Protein AF-A0A0Q5ZW28-F1 (afdb_monomer)

Radius of gyration: 14.0 Å; Cα contacts (8 Å, |Δi|>4): 239; chains: 1; bounding box: 30×28×34 Å

Nearest PDB structures (foldseek):
  2hh8-assembly1_A  TM=8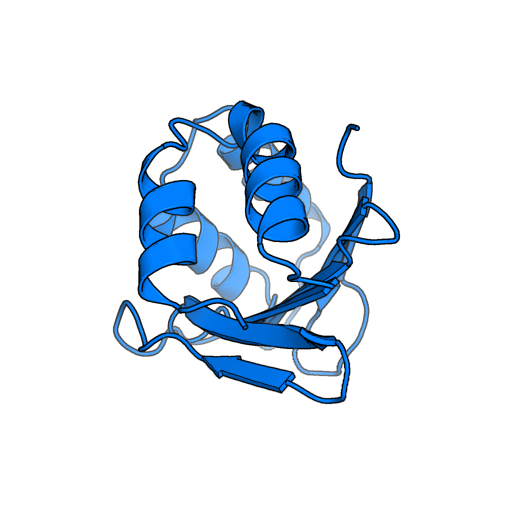.048E-01  e=9.147E-08  Escherichia coli
  9fhd-assembly1_B  TM=2.923E-01  e=5.278E-01  Homo sapiens
  6deg-assembly1_B  TM=2.555E-01  e=2.623E-01  Bartonella birtlesii LL-WM9
  6izo-assembly1_A  TM=2.724E-01  e=5.624E-01  Caulobacter vibrioides CB15
  1yyp-assembly1_A-2  TM=2.354E-01  e=5.993E-01  Human betaherpesvirus 5

Secondary structure (DSSP, 8-state):
---HHHHHHHHTT--SGGGHHHHHHHHHHHT--EEEEETTT--EEEE-STT-EEEPPP-SSPPPPPSS--HHHHHHHHHHHHTTSS-HHHHHHHHHHTT--EEEEETTTTEEEEE-TT--EEEEEEPP-

Structure (mmCIF, N/CA/C/O backbone):
data_AF-A0A0Q5ZW28-F1
#
_entry.id   AF-A0A0Q5ZW28-F1
#
loop_
_atom_site.group_PDB
_atom_site.id
_atom_site.type_symbol
_atom_site.label_atom_id
_atom_site.label_alt_id
_atom_site.label_comp_id
_atom_site.label_asym_id
_atom_site.label_entity_id
_atom_site.label_seq_id
_atom_site.pdbx_PDB_ins_code
_atom_site.Cartn_x
_atom_site.Cartn_y
_atom_site.Cartn_z
_atom_site.occupancy
_atom_site.B_iso_or_equiv
_atom_site.auth_seq_id
_atom_site.auth_comp_id
_atom_site.auth_asym_id
_atom_site.auth_atom_id
_atom_site.pdbx_PDB_model_num
ATOM 1 N N . MET A 1 1 ? 11.113 -7.485 -18.487 1.00 86.62 1 MET A N 1
ATOM 2 C CA . MET A 1 1 ? 10.718 -8.003 -17.161 1.00 86.62 1 MET A CA 1
ATOM 3 C C . MET A 1 1 ? 11.365 -7.099 -16.132 1.00 86.62 1 MET A C 1
ATOM 5 O O . MET A 1 1 ? 12.493 -6.685 -16.375 1.00 86.62 1 MET A O 1
ATOM 9 N N . PHE A 1 2 ? 10.656 -6.749 -15.067 1.00 96.88 2 PHE A N 1
ATOM 10 C CA . PHE A 1 2 ? 11.166 -5.890 -13.996 1.00 96.88 2 PHE A CA 1
ATOM 11 C C . PHE A 1 2 ? 11.753 -6.730 -12.857 1.00 96.88 2 PHE A C 1
ATOM 13 O O . PHE A 1 2 ? 11.470 -7.925 -12.756 1.00 96.88 2 PHE A O 1
ATOM 20 N N . THR A 1 3 ? 12.561 -6.116 -11.996 1.00 97.81 3 THR A N 1
ATOM 21 C CA . THR A 1 3 ? 13.112 -6.760 -10.796 1.00 97.81 3 THR A CA 1
ATOM 22 C C . THR A 1 3 ? 12.604 -6.089 -9.526 1.00 97.81 3 THR A C 1
ATOM 24 O O . THR A 1 3 ? 12.233 -4.917 -9.531 1.00 97.81 3 THR A O 1
ATOM 27 N N . VAL A 1 4 ? 12.632 -6.827 -8.415 1.00 97.50 4 VAL A N 1
ATOM 28 C CA . VAL A 1 4 ? 12.317 -6.272 -7.089 1.00 97.50 4 VAL A CA 1
ATOM 29 C C . VAL A 1 4 ? 13.264 -5.121 -6.748 1.00 97.50 4 VAL A C 1
ATOM 31 O O . VAL A 1 4 ? 12.802 -4.086 -6.293 1.00 97.50 4 VAL A O 1
ATOM 34 N N . ALA A 1 5 ? 14.556 -5.241 -7.073 1.00 97.50 5 ALA A N 1
ATOM 35 C CA . ALA A 1 5 ? 15.536 -4.185 -6.824 1.00 97.50 5 ALA A CA 1
ATOM 36 C C . ALA A 1 5 ? 15.188 -2.860 -7.533 1.00 97.50 5 ALA A C 1
ATOM 38 O O . ALA A 1 5 ? 15.330 -1.799 -6.937 1.00 97.50 5 ALA A O 1
ATOM 39 N N . GLN A 1 6 ? 14.680 -2.906 -8.775 1.00 97.62 6 GLN A N 1
ATOM 40 C CA . GLN A 1 6 ? 14.220 -1.699 -9.484 1.00 97.62 6 GLN A CA 1
ATOM 41 C C . GLN A 1 6 ? 13.021 -1.048 -8.784 1.00 97.62 6 GLN A C 1
ATOM 43 O O . GLN A 1 6 ? 12.925 0.176 -8.705 1.00 97.62 6 GLN A O 1
ATOM 48 N N . ILE A 1 7 ? 12.100 -1.867 -8.276 1.00 97.56 7 ILE A N 1
ATOM 49 C CA . ILE A 1 7 ? 10.915 -1.386 -7.565 1.0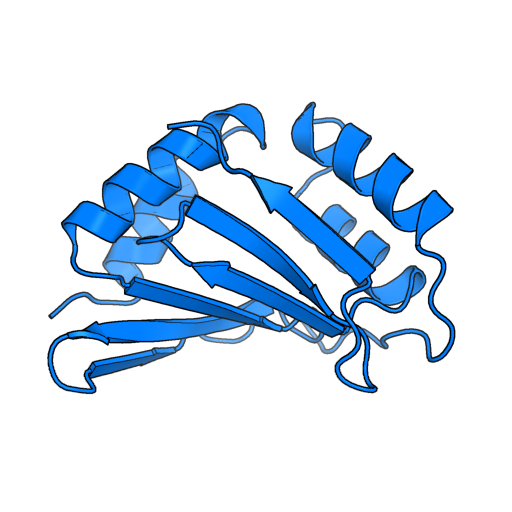0 97.56 7 ILE A CA 1
ATOM 50 C C . ILE A 1 7 ? 11.301 -0.799 -6.204 1.00 97.56 7 ILE A C 1
ATOM 52 O O . ILE A 1 7 ? 10.803 0.261 -5.837 1.00 97.56 7 ILE A O 1
ATOM 56 N N . GLU A 1 8 ? 12.215 -1.438 -5.477 1.00 94.88 8 GLU A N 1
ATOM 57 C CA . GLU A 1 8 ? 12.743 -0.936 -4.206 1.00 94.88 8 GLU A CA 1
ATOM 58 C C . GLU A 1 8 ? 13.517 0.374 -4.391 1.00 94.88 8 GLU A C 1
ATOM 60 O O . GLU A 1 8 ? 13.358 1.297 -3.593 1.00 94.88 8 GLU A O 1
ATOM 65 N N . GLU A 1 9 ? 14.288 0.503 -5.475 1.00 96.62 9 GLU A N 1
ATOM 66 C CA . GLU A 1 9 ? 14.945 1.756 -5.842 1.00 96.62 9 GLU A CA 1
ATOM 67 C C . GLU A 1 9 ? 13.920 2.870 -6.099 1.00 96.62 9 GLU A C 1
ATOM 69 O O . GLU A 1 9 ? 14.068 3.967 -5.556 1.00 96.62 9 GLU A O 1
ATOM 74 N N . ALA A 1 10 ? 12.848 2.601 -6.852 1.00 96.50 10 ALA A N 1
ATOM 75 C CA . ALA A 1 10 ? 11.756 3.558 -7.041 1.00 96.50 10 ALA A CA 1
ATOM 76 C C . ALA A 1 10 ? 11.061 3.900 -5.708 1.00 96.50 10 ALA A C 1
ATOM 78 O O . ALA A 1 10 ? 10.836 5.072 -5.408 1.00 96.50 10 ALA A O 1
ATOM 79 N N . HIS A 1 11 ? 10.799 2.898 -4.862 1.00 92.88 11 HIS A N 1
ATOM 80 C CA . HIS A 1 11 ? 10.196 3.078 -3.539 1.00 92.88 11 HIS A CA 1
ATOM 81 C C . HIS A 1 11 ? 11.089 3.897 -2.587 1.00 92.88 11 HIS A C 1
ATOM 83 O O . HIS A 1 11 ? 10.594 4.606 -1.713 1.00 92.88 11 HIS A O 1
ATOM 89 N N . SER A 1 12 ? 12.413 3.851 -2.739 1.00 92.25 12 SER A N 1
ATOM 90 C CA . SER A 1 12 ? 13.333 4.646 -1.911 1.00 92.25 12 SER A CA 1
ATOM 91 C C . SER A 1 12 ? 13.237 6.160 -2.162 1.00 92.25 12 SER A C 1
ATOM 93 O O . SER A 1 12 ? 13.682 6.957 -1.337 1.00 92.25 12 SER A O 1
ATOM 95 N N . LYS A 1 13 ? 12.634 6.576 -3.287 1.00 92.88 13 LYS A N 1
ATOM 96 C CA . LYS A 1 13 ? 12.477 7.988 -3.676 1.00 92.88 13 LYS A CA 1
ATOM 97 C C . LYS A 1 13 ? 11.282 8.664 -2.994 1.00 92.88 13 LYS A C 1
ATOM 99 O O . LYS A 1 13 ? 11.188 9.893 -3.025 1.00 92.88 13 LYS A O 1
ATOM 104 N N . LEU A 1 14 ? 10.374 7.886 -2.397 1.00 88.81 14 LEU A N 1
ATOM 105 C CA . LEU A 1 14 ? 9.182 8.389 -1.716 1.00 88.81 14 LEU A CA 1
ATOM 106 C C . LEU A 1 14 ? 9.587 9.050 -0.403 1.00 88.81 14 LEU A C 1
ATOM 108 O O . LEU A 1 14 ? 10.242 8.440 0.439 1.00 88.81 14 LEU A O 1
ATOM 112 N N . LYS A 1 15 ? 9.146 10.292 -0.205 1.00 86.31 15 LYS A N 1
ATOM 113 C CA . LYS A 1 15 ? 9.351 11.014 1.057 1.00 86.31 15 LYS A CA 1
ATOM 114 C C . LYS A 1 15 ? 8.106 11.002 1.934 1.00 86.31 15 LYS A C 1
ATOM 116 O O . LYS A 1 15 ? 8.206 11.119 3.149 1.00 86.31 15 LYS A O 1
ATOM 121 N N . SER A 1 16 ? 6.935 10.907 1.311 1.00 87.12 16 SER A N 1
ATOM 122 C CA . SER A 1 16 ? 5.630 10.885 1.972 1.00 87.12 16 SER A CA 1
ATOM 123 C C . SER A 1 16 ? 4.580 10.256 1.056 1.00 87.12 16 SER A C 1
ATOM 125 O O . SER A 1 16 ? 4.843 10.037 -0.130 1.00 87.12 16 SER A O 1
ATOM 127 N N . GLY A 1 17 ? 3.365 10.042 1.569 1.00 83.19 17 GLY A N 1
ATOM 128 C CA . GLY A 1 17 ? 2.245 9.551 0.761 1.00 83.19 17 GLY A CA 1
ATOM 129 C C . GLY A 1 17 ? 1.890 10.445 -0.436 1.00 83.19 17 GLY A C 1
ATOM 130 O O . GLY A 1 17 ? 1.397 9.943 -1.440 1.00 83.19 17 GLY A O 1
ATOM 131 N N . ALA A 1 18 ? 2.221 11.742 -0.404 1.00 87.69 18 ALA A N 1
ATOM 132 C CA . ALA A 1 18 ? 2.015 12.644 -1.5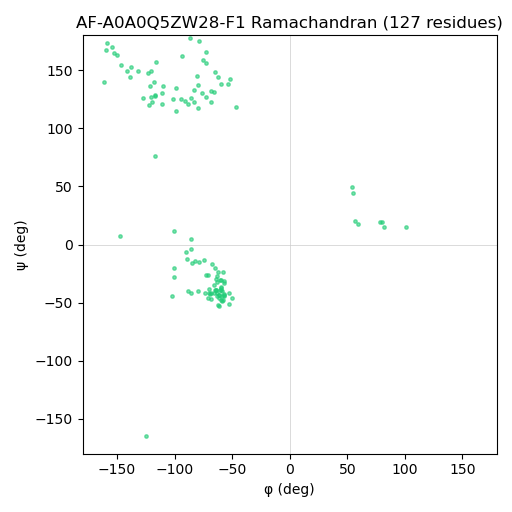42 1.00 87.69 18 ALA A CA 1
ATOM 133 C C . ALA A 1 18 ? 2.866 12.286 -2.780 1.00 87.69 18 ALA A C 1
ATOM 135 O O . ALA A 1 18 ? 2.531 12.690 -3.894 1.00 87.69 18 ALA A O 1
ATOM 136 N N . ASP A 1 19 ? 3.955 11.528 -2.610 1.00 90.94 19 ASP A N 1
ATOM 137 C CA . ASP A 1 19 ? 4.793 11.057 -3.720 1.00 90.94 19 ASP A CA 1
ATOM 138 C C . ASP A 1 19 ? 4.334 9.701 -4.282 1.00 90.94 19 ASP A C 1
ATOM 140 O O . ASP A 1 19 ? 4.847 9.263 -5.315 1.00 90.94 19 ASP A O 1
ATOM 144 N N . PHE A 1 20 ? 3.347 9.053 -3.654 1.00 93.19 20 PHE A N 1
ATOM 145 C CA . PHE A 1 20 ? 2.858 7.736 -4.060 1.00 93.19 20 PHE A CA 1
ATOM 146 C C . PHE A 1 20 ? 2.364 7.695 -5.520 1.00 93.19 20 PHE A C 1
ATOM 148 O O . PHE A 1 20 ? 2.799 6.804 -6.249 1.00 93.19 20 PHE A O 1
ATOM 155 N N . PRO A 1 21 ? 1.592 8.678 -6.035 1.00 95.38 21 PRO A N 1
ATOM 156 C CA . PRO A 1 21 ? 1.254 8.740 -7.459 1.00 95.38 21 PRO A CA 1
ATOM 157 C C . PRO A 1 21 ? 2.453 8.669 -8.411 1.00 95.38 21 PRO A C 1
ATOM 159 O O . PRO A 1 21 ? 2.402 7.975 -9.426 1.00 95.38 21 PRO A O 1
ATOM 162 N N . LYS A 1 22 ? 3.558 9.356 -8.091 1.00 95.75 22 LYS A N 1
ATOM 163 C CA . LYS A 1 22 ? 4.761 9.371 -8.942 1.00 95.75 22 LYS A CA 1
ATOM 164 C C . LYS A 1 22 ? 5.438 8.007 -8.960 1.00 95.75 22 LYS A C 1
ATOM 166 O O . LYS A 1 22 ? 5.842 7.543 -10.021 1.00 95.75 22 LYS A O 1
ATOM 171 N N . TYR A 1 23 ? 5.517 7.363 -7.798 1.00 96.69 23 TYR A N 1
ATOM 172 C CA . TYR A 1 23 ? 6.018 5.998 -7.674 1.00 96.69 23 TYR A CA 1
ATOM 173 C C . TYR A 1 23 ? 5.220 5.023 -8.535 1.00 96.69 23 TYR A C 1
ATOM 175 O O . TYR A 1 23 ? 5.808 4.268 -9.305 1.00 96.69 23 TYR A O 1
ATOM 183 N N . ILE A 1 24 ? 3.888 5.096 -8.464 1.00 97.44 24 ILE A N 1
ATOM 184 C CA . ILE A 1 24 ? 2.991 4.253 -9.257 1.00 97.44 24 ILE A CA 1
ATOM 185 C C . ILE A 1 24 ? 3.235 4.431 -10.758 1.00 97.44 24 ILE A C 1
ATOM 187 O O . ILE A 1 24 ? 3.360 3.441 -11.479 1.00 97.44 24 ILE A O 1
ATOM 191 N N . HIS A 1 25 ? 3.397 5.670 -11.228 1.00 96.56 25 HIS A N 1
ATOM 192 C CA . HIS A 1 25 ? 3.757 5.937 -12.623 1.00 96.56 25 HIS A CA 1
ATOM 193 C C . HIS A 1 25 ? 5.112 5.338 -13.013 1.00 96.56 25 HIS A C 1
ATOM 195 O O . HIS A 1 25 ? 5.239 4.747 -14.087 1.00 96.56 25 HIS A O 1
ATOM 201 N N . GLU A 1 26 ? 6.118 5.467 -12.149 1.00 97.69 26 GLU A N 1
ATOM 202 C CA . GLU A 1 26 ? 7.462 4.954 -12.404 1.00 97.69 26 GLU A CA 1
ATOM 203 C C . GLU A 1 26 ? 7.465 3.426 -12.560 1.00 97.69 26 GLU A C 1
ATOM 205 O O . GLU A 1 26 ? 7.921 2.909 -13.584 1.00 97.69 26 GLU A O 1
ATOM 210 N N . ILE A 1 27 ? 6.880 2.692 -11.608 1.00 98.00 27 ILE A N 1
ATOM 211 C CA . ILE A 1 27 ? 6.873 1.223 -11.660 1.00 98.00 27 ILE A CA 1
ATOM 212 C C . ILE A 1 27 ? 5.923 0.667 -12.732 1.00 98.00 27 ILE A C 1
ATOM 214 O O . ILE A 1 27 ? 6.197 -0.394 -13.303 1.00 98.00 27 ILE A O 1
ATOM 218 N N . LYS A 1 28 ? 4.867 1.408 -13.103 1.00 97.44 28 LYS A N 1
ATOM 219 C CA . LYS A 1 28 ? 4.064 1.104 -14.299 1.00 97.44 28 LYS A CA 1
ATOM 220 C C . LYS A 1 28 ? 4.931 1.153 -15.558 1.00 97.44 28 LYS A C 1
ATOM 222 O O . LYS A 1 28 ? 4.819 0.276 -16.415 1.00 97.44 28 LYS A O 1
ATOM 227 N N . GLY A 1 29 ? 5.853 2.116 -15.642 1.00 97.12 29 GLY A N 1
ATOM 228 C CA . GLY A 1 29 ? 6.853 2.216 -16.710 1.00 97.12 29 GLY A CA 1
ATOM 229 C C . GLY A 1 29 ? 7.783 1.000 -16.806 1.00 97.12 29 GLY A C 1
ATOM 230 O O . GLY A 1 29 ? 8.181 0.617 -17.906 1.00 97.12 29 GLY A O 1
ATOM 231 N N . PHE A 1 30 ? 8.068 0.326 -15.686 1.00 97.25 30 PHE A N 1
ATOM 232 C CA . PHE A 1 30 ? 8.826 -0.936 -15.676 1.00 97.25 30 PHE A CA 1
ATOM 233 C C . PHE A 1 30 ? 8.004 -2.138 -16.174 1.00 97.25 30 PHE A C 1
ATOM 235 O O . PHE A 1 30 ? 8.562 -3.195 -16.490 1.00 97.25 30 PHE A O 1
ATOM 242 N N . GLY A 1 31 ? 6.683 -1.978 -16.282 1.00 97.50 31 GLY A N 1
ATOM 243 C CA . GLY A 1 31 ? 5.744 -2.997 -16.741 1.00 97.50 31 GLY A CA 1
ATOM 244 C C . GLY A 1 31 ? 4.982 -3.711 -15.624 1.00 97.50 31 GLY A C 1
ATOM 245 O O . GLY A 1 31 ? 4.399 -4.763 -15.903 1.00 97.50 31 GLY A O 1
ATOM 246 N N . VAL A 1 32 ? 4.987 -3.175 -14.397 1.00 98.25 32 VAL A N 1
ATOM 247 C CA . VAL A 1 32 ? 4.117 -3.644 -13.306 1.00 98.25 32 VAL A CA 1
ATOM 248 C C . VAL A 1 32 ? 2.667 -3.291 -13.644 1.00 98.25 32 VAL A C 1
ATOM 250 O O . VAL A 1 32 ? 2.380 -2.168 -14.054 1.00 98.25 32 VAL A O 1
ATOM 253 N N . LYS A 1 33 ? 1.759 -4.256 -13.495 1.00 98.19 33 LYS A N 1
ATOM 254 C CA . LYS A 1 33 ? 0.314 -4.088 -13.713 1.00 98.19 33 LYS A CA 1
ATOM 255 C C . LYS A 1 33 ? -0.461 -3.950 -12.417 1.00 98.19 33 LYS A C 1
ATOM 257 O O . LYS A 1 33 ? -1.349 -3.119 -12.314 1.00 98.19 33 LYS A O 1
ATOM 262 N N . ASN A 1 34 ? -0.136 -4.785 -11.444 1.00 98.44 34 ASN A N 1
ATOM 263 C CA . ASN A 1 34 ? -0.692 -4.713 -10.106 1.00 98.44 34 ASN A CA 1
ATOM 264 C C . ASN A 1 34 ? 0.302 -5.304 -9.109 1.00 98.44 34 ASN A C 1
ATOM 266 O O . ASN A 1 34 ? 1.270 -5.971 -9.498 1.00 98.44 34 ASN A O 1
ATOM 270 N N . PHE A 1 35 ? 0.073 -5.033 -7.832 1.00 98.62 35 PHE A N 1
ATOM 271 C CA . PHE A 1 35 ? 0.785 -5.696 -6.753 1.00 98.62 35 PHE A CA 1
ATOM 272 C C . PHE A 1 35 ? -0.099 -5.880 -5.528 1.00 98.62 35 PHE A C 1
ATOM 274 O O . PHE A 1 35 ? -1.043 -5.119 -5.311 1.00 98.62 35 PHE A O 1
ATOM 281 N N . ILE A 1 36 ? 0.235 -6.888 -4.729 1.00 98.81 36 ILE A N 1
ATOM 282 C CA . ILE A 1 36 ? -0.414 -7.202 -3.461 1.00 98.81 36 ILE A CA 1
ATOM 283 C C . ILE A 1 36 ? 0.645 -7.108 -2.377 1.00 98.81 36 ILE A C 1
ATOM 285 O O . ILE A 1 36 ? 1.646 -7.816 -2.448 1.00 98.81 36 ILE A O 1
ATOM 289 N N . THR A 1 37 ? 0.427 -6.265 -1.376 1.00 98.69 37 THR A N 1
ATOM 290 C CA . THR A 1 37 ? 1.306 -6.193 -0.207 1.00 98.69 37 THR A CA 1
ATOM 291 C C . THR A 1 37 ? 0.574 -6.716 1.014 1.00 98.69 37 THR A C 1
ATOM 293 O O . THR A 1 37 ? -0.548 -6.297 1.305 1.00 98.69 37 THR A O 1
ATOM 296 N N . TRP A 1 38 ? 1.226 -7.618 1.740 1.00 98.81 38 TRP A N 1
ATOM 297 C CA . TRP A 1 38 ? 0.681 -8.239 2.939 1.00 98.81 38 TRP A CA 1
ATOM 298 C C . TRP A 1 38 ? 1.136 -7.479 4.181 1.00 98.81 38 TRP A C 1
ATOM 300 O O . TRP A 1 38 ? 2.331 -7.311 4.409 1.00 98.81 38 TRP A O 1
ATOM 310 N N . VAL A 1 39 ? 0.185 -7.043 5.010 1.00 98.75 39 VAL A N 1
ATOM 311 C CA . VAL A 1 39 ? 0.459 -6.276 6.242 1.00 98.75 39 VAL A CA 1
ATOM 312 C C . VAL A 1 39 ? 1.267 -7.102 7.241 1.00 98.75 39 VAL A C 1
ATOM 314 O O . VAL A 1 39 ? 2.016 -6.550 8.036 1.00 98.75 39 VAL A O 1
ATOM 317 N N . LYS A 1 40 ? 1.134 -8.429 7.181 1.00 98.50 40 LYS A N 1
ATOM 318 C CA . LYS A 1 40 ? 1.803 -9.365 8.079 1.00 98.50 40 LYS A CA 1
ATOM 319 C C . LYS A 1 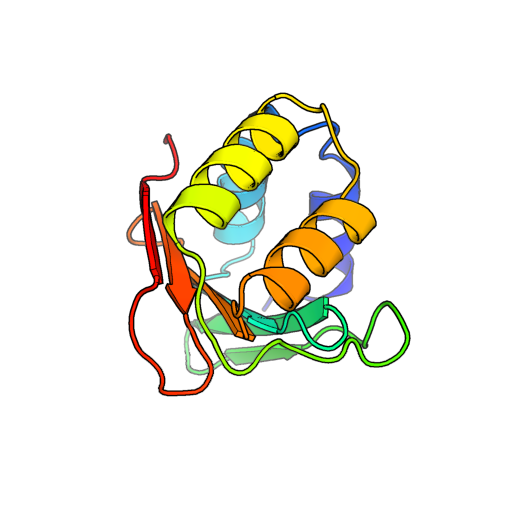40 ? 3.311 -9.101 8.198 1.00 98.50 40 LYS A C 1
ATOM 321 O O . LYS A 1 40 ? 3.821 -9.081 9.304 1.00 98.50 40 LYS A O 1
ATOM 326 N N . ASP A 1 41 ? 4.014 -8.880 7.096 1.00 98.38 41 ASP A N 1
ATOM 327 C CA . ASP A 1 41 ? 5.481 -8.738 7.080 1.00 98.38 41 ASP A CA 1
ATOM 328 C C . ASP A 1 41 ? 5.981 -7.760 5.984 1.00 98.38 41 ASP A C 1
ATOM 330 O O . ASP A 1 41 ? 7.181 -7.632 5.722 1.00 98.38 41 ASP A O 1
ATOM 334 N N . SER A 1 42 ? 5.051 -7.072 5.310 1.00 97.94 42 SER A N 1
ATOM 335 C CA . SER A 1 42 ? 5.263 -6.200 4.151 1.00 97.94 42 SER A CA 1
ATOM 336 C C . SER A 1 42 ? 5.893 -6.870 2.920 1.00 97.94 42 SER A C 1
ATOM 338 O O . SER A 1 42 ? 6.366 -6.151 2.024 1.00 97.94 42 SER A O 1
ATOM 340 N N . HIS A 1 43 ? 5.888 -8.201 2.796 1.00 98.38 43 HIS A N 1
ATOM 341 C CA . HIS A 1 43 ? 6.217 -8.798 1.503 1.00 98.38 43 HIS A CA 1
ATOM 342 C C . HIS A 1 43 ? 5.189 -8.371 0.449 1.00 98.38 43 HIS A C 1
ATOM 344 O O . HIS A 1 43 ? 4.006 -8.166 0.736 1.00 98.38 43 HIS A O 1
ATOM 350 N N . THR A 1 44 ? 5.663 -8.175 -0.779 1.00 98.56 44 THR A N 1
ATOM 351 C CA . THR A 1 44 ? 4.836 -7.724 -1.896 1.00 98.56 44 THR A CA 1
ATOM 352 C C . THR A 1 44 ? 4.997 -8.656 -3.080 1.00 98.56 44 THR A C 1
ATOM 354 O O . THR A 1 44 ? 6.118 -8.877 -3.539 1.00 98.56 44 THR A O 1
ATOM 357 N N . ASP A 1 45 ? 3.875 -9.158 -3.584 1.00 98.69 45 ASP A N 1
ATOM 358 C CA . ASP A 1 45 ? 3.777 -9.892 -4.838 1.00 98.69 45 ASP A CA 1
ATOM 359 C C . ASP A 1 45 ? 3.490 -8.901 -5.971 1.00 98.69 45 ASP A C 1
ATOM 361 O O . ASP A 1 45 ? 2.512 -8.156 -5.927 1.00 98.69 45 ASP A O 1
ATOM 365 N N . TYR A 1 46 ? 4.342 -8.876 -6.992 1.00 98.62 46 TYR A N 1
ATOM 366 C CA . TYR A 1 46 ? 4.234 -7.988 -8.147 1.00 98.62 46 TYR A CA 1
ATOM 367 C C . TYR A 1 46 ? 3.872 -8.775 -9.400 1.00 98.62 46 TYR A C 1
ATOM 369 O O . TYR A 1 46 ? 4.505 -9.789 -9.700 1.00 98.62 46 TYR A O 1
ATOM 377 N N . PHE A 1 47 ? 2.938 -8.247 -10.189 1.00 98.56 47 PHE A N 1
ATOM 378 C CA . PHE A 1 47 ? 2.404 -8.905 -11.379 1.00 98.56 47 PHE A CA 1
ATOM 379 C C . PHE A 1 47 ? 2.622 -8.047 -12.627 1.00 98.56 47 PHE A C 1
ATOM 381 O O . PHE A 1 47 ? 2.428 -6.830 -12.616 1.00 98.56 47 PHE A O 1
ATOM 388 N N . GLY A 1 48 ? 3.046 -8.682 -13.718 1.00 97.94 48 GLY A N 1
ATOM 389 C CA . GLY A 1 48 ? 3.375 -8.051 -14.995 1.00 97.94 48 GLY A CA 1
ATOM 390 C C . GLY A 1 48 ? 2.615 -8.640 -16.185 1.00 97.94 48 GLY A C 1
ATOM 391 O O . GLY A 1 48 ? 1.611 -9.332 -16.052 1.00 97.94 48 GLY A O 1
ATOM 392 N N . LYS A 1 49 ? 3.091 -8.342 -17.399 1.00 94.81 49 LYS A N 1
ATOM 393 C CA . LYS A 1 49 ? 2.570 -8.942 -18.644 1.00 94.81 49 LYS A CA 1
ATOM 394 C C . LYS A 1 49 ? 2.998 -10.410 -18.779 1.00 94.81 49 LYS A C 1
ATOM 396 O O . LYS A 1 49 ? 4.058 -10.781 -18.285 1.00 94.81 49 LYS A O 1
ATOM 401 N N . ASN A 1 50 ? 2.226 -11.187 -19.545 1.00 94.94 50 ASN A N 1
ATOM 402 C CA . ASN A 1 50 ? 2.512 -12.589 -19.886 1.00 94.94 50 ASN A CA 1
ATOM 403 C C . ASN A 1 50 ? 2.741 -13.468 -18.643 1.00 94.94 50 ASN A C 1
ATOM 405 O O . ASN A 1 50 ? 3.722 -14.204 -18.588 1.00 94.94 50 ASN A O 1
ATOM 409 N N . ASP A 1 51 ? 1.885 -13.304 -17.629 1.00 93.50 51 ASP A N 1
ATOM 410 C CA . ASP A 1 51 ? 1.927 -14.035 -16.353 1.00 93.50 51 ASP A CA 1
ATOM 411 C C . ASP A 1 51 ? 3.253 -13.909 -15.581 1.00 93.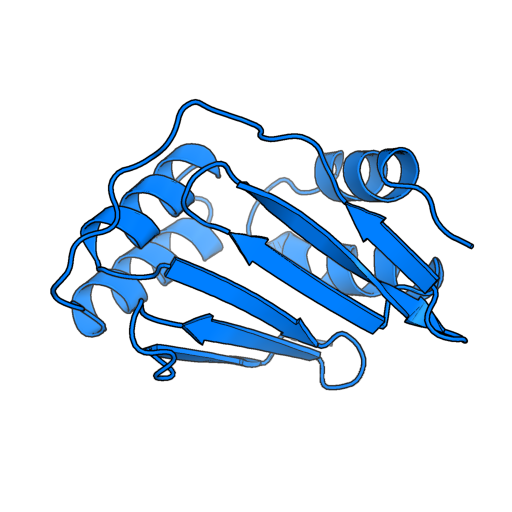50 51 ASP A C 1
ATOM 413 O O . ASP A 1 51 ? 3.567 -14.714 -14.704 1.00 93.50 51 ASP A O 1
ATOM 417 N N . PHE A 1 52 ? 4.051 -12.877 -15.885 1.00 97.50 52 PHE A N 1
ATOM 418 C CA . PHE A 1 52 ? 5.260 -12.582 -15.129 1.00 97.50 52 PHE A CA 1
ATOM 419 C C . PHE A 1 52 ? 4.906 -12.164 -13.700 1.00 97.50 52 PHE A C 1
ATOM 421 O O . PHE A 1 52 ? 4.091 -11.262 -13.501 1.00 97.50 52 PHE A O 1
ATOM 428 N N . GLN A 1 53 ? 5.582 -12.763 -12.723 1.00 97.88 53 GLN A N 1
ATOM 429 C CA . GLN A 1 53 ? 5.445 -12.433 -11.310 1.00 97.88 53 GLN A CA 1
ATOM 430 C C . GLN A 1 53 ? 6.800 -12.473 -10.602 1.00 97.88 53 GLN A C 1
ATOM 432 O O . GLN A 1 53 ? 7.686 -13.252 -10.961 1.00 97.88 53 GLN A O 1
ATOM 437 N N . THR A 1 54 ? 6.959 -11.640 -9.581 1.00 98.12 54 THR A N 1
ATOM 438 C CA . THR A 1 54 ? 8.099 -11.670 -8.657 1.00 98.12 54 THR A CA 1
ATOM 439 C C . THR A 1 54 ? 7.656 -11.161 -7.292 1.00 98.12 54 THR A C 1
ATOM 441 O O . THR A 1 54 ? 6.617 -10.515 -7.197 1.00 98.12 54 THR A O 1
ATOM 444 N N . LYS A 1 55 ? 8.426 -11.432 -6.238 1.00 98.12 55 LYS A N 1
ATOM 445 C CA . LYS A 1 55 ? 8.061 -11.033 -4.878 1.00 98.12 55 LYS A CA 1
ATOM 446 C C . LYS A 1 55 ? 9.238 -10.501 -4.083 1.00 98.12 55 LYS A C 1
ATOM 448 O O . LYS A 1 55 ? 10.357 -11.000 -4.224 1.00 98.12 55 LYS A O 1
ATOM 453 N N . SER A 1 56 ? 8.979 -9.503 -3.246 1.00 98.12 56 SER A N 1
ATOM 454 C CA . SER A 1 56 ? 9.972 -9.008 -2.294 1.00 98.12 56 SER A CA 1
ATOM 455 C C . SER A 1 56 ? 10.178 -9.990 -1.142 1.00 98.12 56 SER A C 1
ATOM 457 O O . SER A 1 56 ? 9.385 -10.907 -0.922 1.00 98.12 56 SER A O 1
ATOM 459 N N . GLN A 1 57 ? 11.253 -9.782 -0.386 1.00 97.94 57 GLN A N 1
ATOM 460 C CA . GLN A 1 57 ? 11.395 -10.423 0.916 1.00 97.94 57 GLN A CA 1
ATOM 461 C C . GLN A 1 57 ? 10.494 -9.726 1.953 1.00 97.94 57 GLN A C 1
ATOM 463 O O . GLN A 1 57 ? 10.119 -8.562 1.749 1.00 97.94 57 GLN A O 1
ATOM 468 N N . PRO A 1 58 ? 10.162 -10.415 3.057 1.00 97.75 58 PRO A N 1
ATOM 469 C CA . PRO A 1 58 ? 9.647 -9.787 4.271 1.00 97.75 58 PRO A CA 1
ATOM 470 C C . PRO A 1 58 ? 10.552 -8.639 4.737 1.00 97.75 58 PRO A C 1
ATOM 472 O O . PRO A 1 58 ? 11.778 -8.731 4.629 1.00 97.75 58 PRO A O 1
ATOM 475 N N . LYS A 1 59 ? 9.965 -7.555 5.256 1.00 95.56 59 LYS A N 1
ATOM 476 C CA . LYS A 1 59 ? 10.709 -6.381 5.754 1.00 95.56 59 LYS A CA 1
ATOM 477 C C . LYS A 1 59 ? 10.845 -6.344 7.276 1.00 95.56 59 LYS A C 1
ATOM 479 O O . LYS A 1 59 ? 11.714 -5.635 7.779 1.00 95.56 59 LYS A O 1
ATOM 484 N N . TYR A 1 60 ? 9.987 -7.057 7.997 1.00 96.81 60 TYR A N 1
ATOM 485 C CA . TYR A 1 60 ? 9.944 -7.097 9.458 1.00 96.81 60 TYR A CA 1
ATOM 486 C C . TYR A 1 60 ? 9.337 -8.420 9.947 1.00 96.81 60 TYR A C 1
ATOM 488 O O . TYR A 1 60 ? 8.820 -9.194 9.143 1.00 96.81 60 TYR A O 1
ATOM 496 N N . ASP A 1 61 ? 9.421 -8.669 11.255 1.00 96.75 61 ASP A N 1
ATOM 497 C CA . ASP A 1 61 ? 8.790 -9.824 11.902 1.00 96.75 61 ASP A CA 1
ATOM 498 C C . ASP A 1 61 ? 7.260 -9.755 11.821 1.00 96.75 61 ASP A C 1
ATOM 500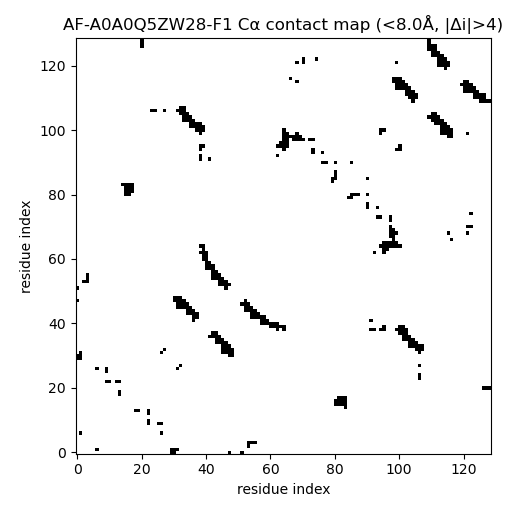 O O . ASP A 1 61 ? 6.682 -8.670 11.884 1.00 96.75 61 ASP A O 1
ATOM 504 N N . ASP A 1 62 ? 6.618 -10.921 11.758 1.00 98.44 62 ASP A N 1
ATOM 505 C CA . ASP A 1 62 ? 5.168 -11.070 11.625 1.00 98.44 62 ASP A CA 1
ATOM 506 C C . ASP A 1 62 ? 4.368 -10.176 12.599 1.00 98.44 62 ASP A C 1
ATOM 508 O O . ASP A 1 62 ? 4.415 -10.343 13.820 1.00 98.44 62 ASP A O 1
ATOM 512 N N . LEU A 1 63 ? 3.569 -9.265 12.042 1.00 98.44 63 LEU A N 1
ATOM 513 C CA . LEU A 1 63 ? 2.534 -8.516 12.743 1.00 98.44 63 LEU A CA 1
ATOM 514 C C . LEU A 1 63 ? 1.275 -9.374 12.907 1.00 98.44 63 LEU A C 1
ATOM 516 O O . LEU A 1 63 ? 0.812 -10.037 11.974 1.00 98.44 63 LEU A O 1
ATOM 520 N N . GLU A 1 64 ? 0.677 -9.308 14.094 1.00 98.44 64 GLU A N 1
ATOM 521 C CA . GLU A 1 64 ? -0.632 -9.898 14.355 1.00 98.44 64 GLU A CA 1
ATOM 522 C C . GLU A 1 64 ? -1.736 -8.972 13.831 1.00 98.44 64 GLU A C 1
ATOM 524 O O . GLU A 1 64 ? -1.887 -7.838 14.282 1.00 98.44 64 GLU A O 1
ATOM 529 N N . ILE A 1 65 ? -2.511 -9.460 12.862 1.00 98.56 65 ILE A N 1
ATOM 530 C CA . ILE A 1 65 ? -3.642 -8.719 12.293 1.00 98.56 65 ILE A CA 1
ATOM 531 C C . ILE A 1 65 ? -4.880 -8.955 13.156 1.00 98.56 65 ILE A C 1
ATOM 533 O O . ILE A 1 65 ? -5.279 -10.107 13.355 1.00 98.56 65 ILE A O 1
ATOM 537 N N . ASN A 1 66 ? -5.516 -7.878 13.610 1.00 98.12 66 ASN A N 1
ATOM 538 C CA . ASN A 1 66 ? -6.744 -7.938 14.394 1.00 98.12 66 ASN A CA 1
ATOM 539 C C . ASN A 1 66 ? -7.866 -8.646 13.611 1.00 98.12 66 ASN A C 1
ATOM 541 O O . ASN A 1 66 ? -8.044 -8.420 12.417 1.00 98.12 66 ASN A O 1
ATOM 545 N N . GLU A 1 67 ? -8.637 -9.500 14.284 1.00 96.75 67 GLU A N 1
ATOM 546 C CA . GLU A 1 67 ? -9.780 -10.199 13.678 1.00 96.75 67 GLU A CA 1
ATOM 547 C C . GLU A 1 67 ? -10.957 -9.254 13.394 1.00 96.75 67 GLU A C 1
ATOM 549 O O . GLU A 1 67 ? -11.773 -9.513 12.514 1.00 96.75 67 GLU A O 1
ATOM 554 N N . THR A 1 68 ? -11.071 -8.157 14.151 1.00 97.00 68 THR A N 1
ATOM 555 C CA . THR A 1 68 ? -12.161 -7.189 13.986 1.00 97.00 68 THR A CA 1
ATOM 556 C C . THR A 1 68 ? -11.690 -5.967 13.213 1.00 97.00 68 THR A C 1
ATOM 558 O O . THR A 1 68 ? -10.759 -5.275 13.624 1.00 97.00 68 THR A O 1
ATOM 561 N N . VAL A 1 69 ? -12.392 -5.657 12.124 1.00 98.44 69 VAL A N 1
ATOM 562 C CA . VAL A 1 69 ? -12.119 -4.474 11.305 1.00 98.44 69 VAL A CA 1
ATOM 563 C C . VAL A 1 69 ? -12.649 -3.212 11.982 1.00 98.44 69 VAL A C 1
ATOM 565 O O . VAL A 1 69 ? -13.826 -3.127 12.336 1.00 98.44 69 VAL A O 1
ATOM 568 N N . ASN A 1 70 ? -11.805 -2.184 12.078 1.00 98.38 70 ASN A N 1
ATOM 569 C CA . ASN A 1 70 ? -12.211 -0.833 12.467 1.00 98.38 70 ASN A CA 1
ATOM 570 C C . ASN A 1 70 ? -11.952 0.154 11.320 1.00 98.38 70 ASN A C 1
ATOM 572 O O . ASN A 1 70 ? -10.997 0.933 11.329 1.00 98.38 70 ASN A O 1
ATOM 576 N N . ALA A 1 71 ? -12.828 0.112 10.313 1.00 98.12 71 ALA A N 1
ATOM 577 C CA . ALA A 1 71 ? -12.668 0.871 9.073 1.00 98.12 71 ALA A CA 1
ATOM 578 C C . ALA A 1 71 ? -12.607 2.393 9.298 1.00 98.12 71 ALA A C 1
ATOM 580 O O . ALA A 1 71 ? -11.850 3.093 8.625 1.00 98.12 71 ALA A O 1
ATOM 581 N N . ASP A 1 72 ? -13.376 2.924 10.251 1.00 98.31 72 ASP A N 1
ATOM 582 C CA . ASP A 1 72 ? -13.400 4.363 10.532 1.00 98.31 72 ASP A CA 1
ATOM 583 C C . ASP A 1 72 ? -12.104 4.852 11.175 1.00 98.31 72 ASP A C 1
ATOM 585 O O . ASP A 1 72 ? -11.635 5.952 10.867 1.00 98.31 72 ASP A O 1
ATOM 589 N N . HIS A 1 73 ? -11.513 4.053 12.065 1.00 98.44 73 HIS A N 1
ATOM 590 C CA . HIS A 1 73 ? -10.223 4.384 12.652 1.00 98.44 73 HIS A CA 1
ATOM 591 C C . HIS A 1 73 ? -9.087 4.190 11.640 1.00 98.44 73 HIS A C 1
ATOM 593 O O . HIS A 1 73 ? -8.271 5.099 11.487 1.00 98.44 73 HIS A O 1
ATOM 599 N N . PHE A 1 74 ? -9.114 3.112 10.847 1.00 98.62 74 PHE A N 1
ATOM 600 C CA . PHE A 1 74 ? -8.180 2.909 9.736 1.00 98.62 74 PHE A CA 1
ATOM 601 C C . PHE A 1 74 ? -8.147 4.110 8.775 1.00 98.62 74 PHE A C 1
ATOM 603 O O . PHE A 1 74 ? -7.086 4.684 8.537 1.00 98.62 74 PHE A O 1
ATOM 610 N N . LYS A 1 75 ? -9.310 4.578 8.297 1.00 98.56 75 LYS A N 1
ATOM 611 C CA . LYS A 1 75 ? -9.410 5.746 7.397 1.00 98.56 75 LYS A CA 1
ATOM 612 C C . LYS A 1 75 ? -8.797 7.017 7.993 1.00 98.56 75 LYS A C 1
ATOM 614 O O . LYS A 1 75 ? -8.289 7.862 7.255 1.00 98.56 75 LYS A O 1
ATOM 619 N N . LYS A 1 76 ? -8.863 7.198 9.317 1.00 98.38 76 LYS A N 1
ATOM 620 C CA . LYS A 1 76 ? -8.232 8.341 9.998 1.00 98.38 76 LYS A CA 1
ATOM 621 C C . LYS A 1 76 ? -6.711 8.203 10.004 1.00 98.38 76 LYS A C 1
ATOM 623 O O . LYS A 1 76 ? -6.042 9.171 9.650 1.00 98.38 76 LYS A O 1
ATOM 628 N N . GLN A 1 77 ? -6.188 7.025 10.345 1.00 98.38 77 GLN A N 1
ATOM 629 C CA . GLN A 1 77 ? -4.744 6.776 10.376 1.00 98.38 77 GLN A CA 1
ATOM 630 C C . GLN A 1 77 ? -4.117 6.853 8.983 1.00 98.38 77 GLN A C 1
ATOM 632 O O . GLN A 1 77 ? -3.109 7.531 8.795 1.00 98.38 77 GLN A O 1
ATOM 637 N N . LEU A 1 78 ? -4.781 6.294 7.969 1.00 97.69 78 LEU A N 1
ATOM 638 C CA . LEU A 1 78 ? -4.340 6.397 6.579 1.00 97.69 78 LEU A CA 1
ATOM 639 C C . LEU A 1 78 ? -4.205 7.858 6.125 1.00 97.69 78 LEU A C 1
ATOM 641 O O . LEU A 1 78 ? -3.187 8.236 5.552 1.00 97.69 78 LEU A O 1
ATOM 645 N N . LYS A 1 79 ? -5.172 8.724 6.455 1.00 96.44 79 LYS A N 1
ATOM 646 C CA . LYS A 1 79 ? -5.084 10.164 6.144 1.00 96.44 79 LYS A CA 1
ATOM 647 C C . LYS A 1 79 ? -3.926 10.865 6.853 1.00 96.44 79 LYS A C 1
ATOM 649 O O . LYS A 1 79 ? -3.389 11.836 6.320 1.00 96.44 79 LYS A O 1
ATOM 654 N N . ILE A 1 80 ? -3.570 10.428 8.060 1.00 96.69 80 ILE A N 1
ATOM 655 C CA . ILE A 1 80 ? -2.403 10.944 8.785 1.00 96.69 80 ILE A CA 1
ATOM 656 C C . ILE A 1 80 ? -1.124 10.499 8.065 1.00 96.69 80 ILE A C 1
ATOM 658 O O . ILE A 1 80 ? -0.273 11.343 7.777 1.00 96.69 80 ILE A O 1
ATOM 662 N N . HIS A 1 81 ? -1.028 9.222 7.687 1.00 95.12 81 HIS A N 1
ATOM 663 C CA . HIS A 1 81 ? 0.100 8.675 6.930 1.00 95.12 81 HIS A CA 1
ATOM 664 C C . HIS A 1 81 ? 0.301 9.380 5.582 1.00 95.12 81 HIS A C 1
ATOM 666 O O . HIS A 1 81 ? 1.397 9.849 5.272 1.00 95.12 81 HIS A O 1
ATOM 672 N N . GLN A 1 82 ? -0.773 9.553 4.807 1.00 93.25 82 GLN A N 1
ATOM 673 C CA . GLN A 1 82 ? -0.745 10.232 3.508 1.00 93.25 82 GLN A CA 1
ATOM 674 C C . GLN A 1 82 ? -0.200 11.669 3.603 1.00 93.25 82 GLN A C 1
ATOM 676 O O . GLN A 1 82 ? 0.454 12.146 2.677 1.00 93.25 82 GLN A O 1
ATOM 681 N N . LYS A 1 83 ? -0.421 12.346 4.739 1.00 93.50 83 LYS A N 1
ATOM 682 C CA . LYS A 1 83 ? 0.097 13.694 5.038 1.00 93.50 83 LYS A CA 1
ATOM 683 C C . LYS A 1 83 ? 1.511 13.700 5.635 1.00 93.50 83 LYS A C 1
ATOM 685 O O . LYS A 1 83 ? 1.996 14.765 6.007 1.00 93.50 83 LYS A O 1
ATOM 690 N N . GLY A 1 84 ? 2.164 12.543 5.738 1.00 92.44 84 GLY A N 1
ATOM 691 C CA . GLY A 1 84 ? 3.505 12.390 6.306 1.00 92.44 84 GLY A CA 1
ATOM 692 C C . GLY A 1 84 ? 3.548 12.398 7.837 1.00 92.44 84 GLY A C 1
ATOM 693 O O . GLY A 1 84 ? 4.601 12.662 8.406 1.00 92.44 84 GLY A O 1
ATOM 694 N N . GLY A 1 85 ? 2.420 12.149 8.512 1.00 94.81 85 GLY A N 1
ATOM 695 C CA . GLY A 1 85 ? 2.347 12.123 9.978 1.00 94.81 85 GLY A CA 1
ATOM 696 C C . GLY A 1 85 ? 2.866 10.833 10.622 1.00 94.81 85 GLY A C 1
ATOM 697 O O . GLY A 1 85 ? 3.118 10.822 11.824 1.00 94.81 85 GLY A O 1
ATOM 698 N N . THR A 1 86 ? 3.036 9.763 9.844 1.00 95.06 86 THR A N 1
ATOM 699 C CA . THR A 1 86 ? 3.584 8.473 10.286 1.00 95.06 86 THR A CA 1
ATOM 700 C C . THR A 1 86 ? 4.555 7.923 9.247 1.00 95.06 86 THR A C 1
ATOM 702 O O . THR A 1 86 ? 4.425 8.208 8.053 1.00 95.06 86 THR A O 1
ATOM 705 N N . ASP A 1 87 ? 5.524 7.122 9.692 1.00 93.50 87 ASP A N 1
ATOM 706 C CA . ASP A 1 87 ? 6.377 6.354 8.787 1.00 93.50 87 ASP A CA 1
ATOM 707 C C . ASP A 1 87 ? 5.667 5.087 8.268 1.00 93.50 87 ASP A C 1
ATOM 709 O O . ASP A 1 87 ? 4.540 4.764 8.654 1.00 93.50 87 ASP A O 1
ATOM 713 N N . TYR A 1 88 ? 6.327 4.371 7.357 1.00 93.12 88 TYR A N 1
ATOM 714 C CA . TYR A 1 88 ? 5.762 3.180 6.723 1.00 93.12 88 TYR A CA 1
ATOM 715 C C . TYR A 1 88 ? 5.537 2.013 7.701 1.00 93.12 88 TYR A C 1
ATOM 717 O O . TYR A 1 88 ? 4.557 1.282 7.564 1.00 93.12 88 TYR A O 1
ATOM 725 N N . MET A 1 89 ? 6.410 1.834 8.699 1.00 95.50 89 MET A N 1
ATOM 726 C CA . MET A 1 89 ? 6.245 0.759 9.683 1.00 95.50 89 MET A CA 1
ATOM 727 C C . MET A 1 89 ? 5.043 1.039 10.584 1.00 95.50 89 MET A C 1
ATOM 729 O O . MET A 1 89 ? 4.247 0.140 10.849 1.00 95.50 89 MET A O 1
ATOM 733 N N . GLN A 1 90 ? 4.882 2.288 11.025 1.00 97.56 90 GLN A N 1
ATOM 734 C CA . GLN A 1 90 ? 3.723 2.696 11.805 1.00 97.56 90 GLN A CA 1
ATOM 735 C C . GLN A 1 90 ? 2.432 2.549 10.996 1.00 97.56 90 GLN A C 1
ATOM 737 O O . GLN A 1 90 ? 1.472 1.999 11.516 1.00 97.56 90 GLN A O 1
ATOM 742 N N . PHE A 1 91 ? 2.429 2.917 9.713 1.00 97.31 91 PHE A N 1
ATOM 743 C CA . PHE A 1 91 ? 1.288 2.663 8.832 1.00 97.31 91 PHE A CA 1
ATOM 744 C C . PHE A 1 91 ? 0.909 1.173 8.758 1.00 97.31 91 PHE A C 1
ATOM 746 O O . PHE A 1 91 ? -0.272 0.835 8.834 1.00 97.31 91 PHE A O 1
ATOM 753 N N . CYS A 1 92 ? 1.889 0.269 8.661 1.00 98.19 92 CYS A N 1
ATOM 754 C CA . CYS A 1 92 ? 1.620 -1.171 8.670 1.00 98.19 92 CYS A CA 1
ATOM 755 C C . CYS A 1 92 ? 1.033 -1.646 10.010 1.00 98.19 92 CYS A C 1
ATOM 757 O O . CYS A 1 92 ? 0.107 -2.454 10.018 1.00 98.19 92 CYS A O 1
ATOM 759 N N . ARG A 1 93 ? 1.515 -1.117 11.143 1.00 98.56 93 ARG A N 1
ATOM 760 C CA . ARG A 1 93 ? 0.917 -1.397 12.461 1.00 98.56 93 ARG A CA 1
ATOM 761 C C . ARG A 1 93 ? -0.513 -0.878 12.550 1.00 98.56 93 ARG A C 1
ATOM 763 O O . ARG A 1 93 ? -1.390 -1.625 12.964 1.00 98.56 93 ARG A O 1
ATOM 770 N N . ASP A 1 94 ? -0.764 0.342 12.080 1.00 98.44 94 ASP A N 1
ATOM 771 C CA . ASP A 1 94 ? -2.109 0.913 12.033 1.00 98.44 94 ASP A CA 1
ATOM 772 C C . ASP A 1 94 ? -3.037 0.045 11.161 1.00 98.44 94 ASP A C 1
ATOM 774 O O . ASP A 1 94 ? -4.200 -0.155 11.502 1.00 98.44 94 ASP A O 1
ATOM 778 N N . CYS A 1 95 ? -2.546 -0.528 10.058 1.00 98.69 95 CYS A N 1
ATOM 779 C CA . CYS A 1 95 ? -3.306 -1.503 9.270 1.00 98.69 95 CYS A CA 1
ATOM 780 C C . CYS A 1 95 ? -3.651 -2.749 10.101 1.00 98.69 95 CYS A C 1
ATOM 782 O O . CYS A 1 95 ? -4.824 -3.114 10.205 1.00 98.69 95 CYS A O 1
ATOM 784 N N . ALA A 1 96 ? -2.642 -3.364 10.727 1.00 98.69 96 ALA A N 1
ATOM 785 C CA . ALA A 1 96 ? -2.787 -4.587 11.512 1.00 98.69 96 ALA A CA 1
ATOM 786 C C . ALA A 1 96 ? -3.767 -4.415 12.683 1.00 98.69 96 ALA A C 1
ATOM 788 O O . ALA A 1 96 ? -4.696 -5.208 12.842 1.00 98.69 96 ALA A O 1
ATOM 789 N N . GLU A 1 97 ? -3.619 -3.337 13.457 1.00 98.62 97 GLU A N 1
ATOM 790 C CA . GLU A 1 97 ? -4.467 -3.011 14.610 1.00 98.62 97 GLU A CA 1
ATOM 791 C C . GLU A 1 97 ? -5.940 -2.813 14.228 1.00 98.62 97 GLU A C 1
ATOM 793 O O . GLU A 1 97 ? -6.835 -3.100 15.028 1.00 98.62 97 GLU A O 1
ATOM 798 N N . ASN A 1 98 ? -6.198 -2.345 13.002 1.00 98.69 98 ASN A N 1
ATOM 799 C CA . ASN A 1 98 ? -7.540 -2.072 12.488 1.00 98.69 98 ASN A CA 1
ATOM 800 C C . ASN A 1 98 ? -8.091 -3.175 11.570 1.00 98.69 98 ASN A C 1
ATOM 802 O O . ASN A 1 98 ? -9.126 -2.964 10.933 1.00 98.69 98 ASN A O 1
ATOM 806 N N . GLY A 1 99 ? -7.433 -4.337 11.525 1.00 98.50 99 GLY A N 1
ATOM 807 C CA . GLY A 1 99 ? -7.923 -5.540 10.849 1.00 98.50 99 GLY A CA 1
ATOM 808 C C . GLY A 1 99 ? -7.729 -5.564 9.333 1.00 98.50 99 GLY A C 1
ATOM 809 O O . GLY A 1 99 ? -8.403 -6.325 8.643 1.00 98.50 99 GLY A O 1
ATOM 810 N N . VAL A 1 100 ? -6.820 -4.747 8.797 1.00 98.81 100 VAL A N 1
ATOM 811 C CA . VAL A 1 100 ? -6.422 -4.812 7.385 1.00 98.81 100 VAL A CA 1
ATOM 812 C C . VAL A 1 100 ? -5.355 -5.899 7.228 1.00 98.81 100 VAL A C 1
ATOM 814 O O . VAL A 1 100 ? -4.311 -5.851 7.872 1.00 98.81 100 VAL A O 1
ATOM 817 N N . GLU A 1 101 ? -5.612 -6.884 6.367 1.00 98.81 101 GLU A N 1
ATOM 818 C CA . GLU A 1 101 ? -4.706 -8.001 6.064 1.00 98.81 101 GLU A CA 1
ATOM 819 C C . GLU A 1 101 ? -3.694 -7.634 4.975 1.00 98.81 101 GLU A C 1
ATOM 821 O O . GLU A 1 101 ? -2.517 -8.000 5.036 1.00 98.81 101 GLU A O 1
ATOM 826 N N . LYS A 1 102 ? -4.170 -6.942 3.942 1.00 98.81 102 LYS A N 1
ATOM 827 C CA . LYS A 1 102 ? -3.401 -6.639 2.737 1.00 98.81 102 LYS A CA 1
ATOM 828 C C . LYS A 1 102 ? -4.007 -5.469 1.991 1.00 98.81 102 LYS A C 1
ATOM 830 O O . LYS A 1 102 ? -5.160 -5.094 2.220 1.00 98.81 102 LYS A O 1
ATOM 835 N N . TRP A 1 103 ? -3.250 -4.953 1.038 1.00 98.81 103 TRP A N 1
ATOM 836 C CA . TRP A 1 103 ? -3.783 -4.056 0.026 1.00 98.81 103 TRP A CA 1
ATOM 837 C C . TRP A 1 103 ? -3.343 -4.471 -1.370 1.00 98.81 103 TRP A C 1
ATOM 839 O O . TRP A 1 103 ? -2.271 -5.048 -1.562 1.00 98.81 103 TRP A O 1
ATOM 849 N N . ILE A 1 104 ? -4.203 -4.180 -2.339 1.00 98.75 104 ILE A N 1
ATOM 850 C CA . ILE A 1 104 ? -3.989 -4.444 -3.757 1.00 98.75 104 ILE A CA 1
ATOM 851 C C . ILE A 1 104 ? -3.965 -3.109 -4.475 1.00 98.75 104 ILE A C 1
ATOM 853 O O . ILE A 1 104 ? -4.889 -2.309 -4.333 1.00 98.75 104 ILE A O 1
ATOM 857 N N . VAL A 1 105 ? -2.919 -2.884 -5.261 1.00 98.62 105 VAL A N 1
ATOM 858 C CA . VAL A 1 105 ? -2.828 -1.715 -6.130 1.00 98.62 105 VAL A CA 1
ATOM 859 C C . VAL A 1 105 ? -2.929 -2.161 -7.571 1.00 98.62 105 VAL A C 1
ATOM 861 O O . VAL A 1 105 ? -2.095 -2.941 -8.029 1.00 98.62 105 VAL A O 1
ATOM 864 N N . ASP A 1 106 ? -3.926 -1.653 -8.287 1.00 98.31 106 ASP A N 1
ATOM 865 C CA . ASP A 1 106 ? -4.069 -1.832 -9.729 1.00 98.31 106 ASP A CA 1
ATOM 866 C C . ASP A 1 106 ? -3.533 -0.579 -10.428 1.00 98.31 106 ASP A C 1
ATOM 868 O O . ASP A 1 106 ? -4.049 0.526 -10.261 1.00 98.31 106 ASP A O 1
ATOM 872 N N . LEU A 1 107 ? -2.454 -0.739 -11.194 1.00 97.50 107 LEU A N 1
ATOM 873 C CA . LEU A 1 107 ? -1.774 0.367 -11.858 1.00 97.50 107 LEU A CA 1
ATOM 874 C C . LEU A 1 107 ? -2.433 0.706 -13.196 1.00 97.50 107 LEU A C 1
ATOM 876 O O . LEU A 1 107 ? -2.173 1.781 -13.733 1.00 97.50 107 LEU A O 1
ATOM 880 N N . ASP A 1 108 ? -3.265 -0.176 -13.754 1.00 94.06 108 ASP A N 1
ATOM 881 C CA . ASP A 1 108 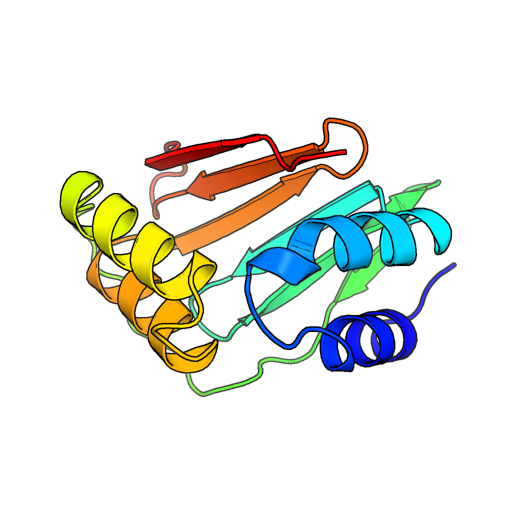? -4.066 0.107 -14.943 1.00 94.06 108 ASP A CA 1
ATOM 882 C C . ASP A 1 108 ? -5.317 0.916 -14.573 1.00 94.06 108 ASP A C 1
ATOM 884 O O . ASP A 1 108 ? -5.638 1.874 -15.277 1.00 94.06 108 ASP A O 1
ATOM 888 N N . GLN A 1 109 ? -5.953 0.593 -13.444 1.00 96.94 109 GLN A N 1
ATOM 889 C CA . GLN A 1 109 ? -7.121 1.304 -12.909 1.00 96.94 109 GLN A CA 1
ATOM 890 C C . GLN A 1 109 ? -6.766 2.475 -11.982 1.00 96.94 109 GLN A C 1
ATOM 892 O O . GLN A 1 109 ? -7.640 3.279 -11.676 1.00 96.94 109 GLN A O 1
ATOM 897 N N . PHE A 1 110 ? -5.504 2.588 -11.554 1.00 97.12 110 PHE A N 1
ATOM 898 C CA . PHE A 1 110 ? -5.047 3.568 -10.564 1.00 97.12 110 PHE A CA 1
ATOM 899 C C . PHE A 1 110 ? -5.855 3.507 -9.261 1.00 97.12 110 PHE A C 1
ATOM 901 O O . PHE A 1 110 ? -6.304 4.527 -8.743 1.00 97.12 110 PHE A O 1
ATOM 908 N N . THR A 1 111 ? -6.024 2.307 -8.709 1.00 98.25 111 THR A N 1
ATOM 909 C CA . THR A 1 111 ? -6.740 2.092 -7.444 1.00 98.25 111 THR A CA 1
ATOM 910 C C . THR A 1 111 ? -5.848 1.436 -6.400 1.00 98.25 111 THR A C 1
ATOM 912 O O . THR A 1 111 ? -4.957 0.658 -6.731 1.00 98.25 111 THR A O 1
ATOM 915 N N . CYS A 1 112 ? -6.093 1.750 -5.128 1.00 98.38 112 CYS A N 1
ATOM 916 C CA . CYS A 1 112 ? -5.552 1.043 -3.971 1.00 98.38 112 CYS A CA 1
ATOM 917 C C . CYS A 1 112 ? -6.724 0.541 -3.125 1.00 98.38 112 CYS A C 1
ATOM 919 O O . CYS A 1 112 ? -7.541 1.341 -2.668 1.00 98.38 112 CYS A O 1
ATOM 921 N N . ILE A 1 113 ? -6.825 -0.772 -2.937 1.00 98.75 113 ILE A N 1
ATOM 922 C CA . ILE A 1 113 ? -7.931 -1.412 -2.223 1.00 98.75 113 ILE A CA 1
ATOM 923 C C . ILE A 1 113 ? -7.378 -2.176 -1.028 1.00 98.75 113 ILE A C 1
ATOM 925 O O . ILE A 1 113 ? -6.488 -3.010 -1.176 1.00 98.75 113 ILE A O 1
ATOM 929 N N . TYR A 1 114 ? -7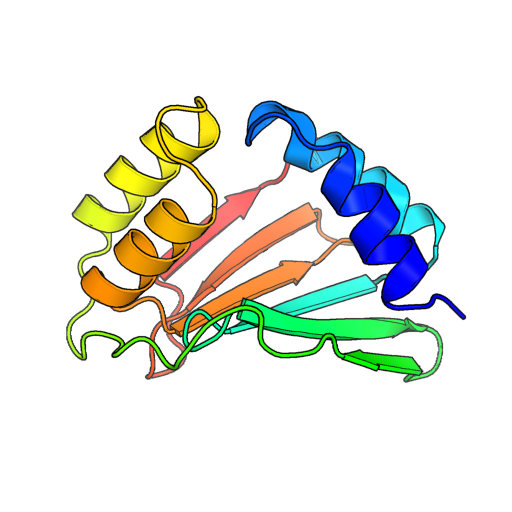.920 -1.901 0.151 1.00 98.81 114 TYR A N 1
ATOM 930 C CA . TYR A 1 114 ? -7.550 -2.522 1.419 1.00 98.81 114 TYR A CA 1
ATOM 931 C C . TYR A 1 114 ? -8.545 -3.625 1.769 1.00 98.81 114 TYR A C 1
ATOM 933 O O . TYR A 1 114 ? -9.753 -3.401 1.691 1.00 98.81 114 TYR A O 1
ATOM 941 N N . PHE A 1 115 ? -8.049 -4.785 2.195 1.00 98.81 115 PHE A N 1
ATOM 942 C CA . PHE A 1 115 ? -8.866 -5.967 2.480 1.00 98.81 115 PHE A CA 1
ATOM 943 C C . PHE A 1 115 ? -8.671 -6.471 3.905 1.00 98.81 115 PHE A C 1
ATOM 945 O O . PHE A 1 115 ? -7.570 -6.383 4.453 1.00 98.81 115 PHE A O 1
ATOM 952 N N . ASP A 1 116 ? -9.729 -7.037 4.480 1.00 98.56 116 ASP A N 1
ATOM 953 C CA . ASP A 1 116 ? -9.674 -7.789 5.735 1.00 98.56 116 ASP A CA 1
ATOM 954 C C . ASP A 1 116 ? -9.319 -9.274 5.511 1.00 98.56 116 ASP A C 1
ATOM 956 O O . ASP A 1 116 ? -9.179 -9.739 4.376 1.00 98.56 116 ASP A O 1
ATOM 960 N N . LYS A 1 117 ? -9.198 -10.038 6.605 1.00 97.88 117 LYS A N 1
ATOM 961 C CA . LYS A 1 117 ? -8.918 -11.490 6.590 1.00 97.88 117 LYS A CA 1
ATOM 962 C C . LYS A 1 117 ? -9.998 -12.338 5.909 1.00 97.88 117 LYS A C 1
ATOM 964 O O . LYS A 1 117 ? -9.724 -13.452 5.470 1.00 97.88 117 LYS A O 1
ATOM 969 N N . ALA A 1 118 ? -11.233 -11.844 5.844 1.00 97.75 118 ALA A N 1
ATOM 970 C CA . ALA A 1 118 ? -12.335 -12.519 5.164 1.00 97.75 118 ALA A CA 1
ATOM 971 C C . ALA A 1 118 ? -12.381 -12.184 3.661 1.00 97.75 118 ALA A C 1
ATOM 973 O O . ALA A 1 118 ? -13.183 -12.767 2.929 1.00 97.75 118 ALA A O 1
ATOM 974 N N . GLY A 1 119 ? -11.507 -11.288 3.189 1.00 97.62 119 GLY A N 1
ATOM 975 C CA . GLY A 1 119 ? -11.455 -10.832 1.807 1.00 97.62 119 GLY A CA 1
ATOM 976 C C . GLY A 1 119 ? -12.474 -9.742 1.478 1.00 97.62 119 GLY A C 1
ATOM 977 O O . GLY A 1 119 ? -12.703 -9.483 0.298 1.00 97.62 119 GLY A O 1
ATOM 978 N N . ASN A 1 120 ? -13.082 -9.097 2.478 1.00 98.25 120 ASN A N 1
ATOM 979 C CA . ASN A 1 120 ? -13.968 -7.960 2.245 1.00 98.25 120 ASN A CA 1
ATOM 980 C C . ASN A 1 120 ? -13.154 -6.684 2.023 1.00 98.25 120 ASN A C 1
ATOM 982 O O . ASN A 1 120 ? -12.133 -6.459 2.677 1.00 98.25 120 ASN A O 1
ATOM 986 N N . GLU A 1 121 ? -13.648 -5.813 1.145 1.00 98.31 121 GLU A N 1
ATOM 987 C CA . GLU A 1 121 ? -13.092 -4.473 0.965 1.00 98.31 121 GLU A CA 1
ATOM 988 C C . GLU A 1 121 ? -13.363 -3.608 2.203 1.00 98.31 121 GLU A C 1
ATOM 990 O O . GLU A 1 121 ? -14.507 -3.376 2.597 1.00 98.31 121 GLU A O 1
ATOM 995 N N . VAL A 1 122 ? -12.293 -3.094 2.803 1.00 98.50 122 VAL A N 1
ATOM 996 C CA . VAL A 1 122 ? -12.337 -2.152 3.930 1.00 98.50 122 VAL A CA 1
ATOM 997 C C . VAL A 1 122 ? -12.406 -0.710 3.420 1.00 98.50 122 VAL A C 1
ATOM 999 O O . VAL A 1 122 ? -13.109 0.140 3.981 1.00 98.50 122 VAL A O 1
ATOM 1002 N N . LEU A 1 123 ? -11.648 -0.419 2.360 1.00 98.62 123 LEU A N 1
ATOM 1003 C CA . LEU A 1 123 ? -11.550 0.891 1.727 1.00 98.62 123 LEU A CA 1
ATOM 1004 C C . LEU A 1 123 ? -10.985 0.749 0.311 1.00 98.62 123 LEU A C 1
ATOM 1006 O O . LEU A 1 123 ? -10.003 0.040 0.117 1.00 98.62 123 LEU A O 1
ATOM 1010 N N . THR A 1 124 ? -11.540 1.521 -0.619 1.00 98.44 124 THR A N 1
ATOM 1011 C CA . T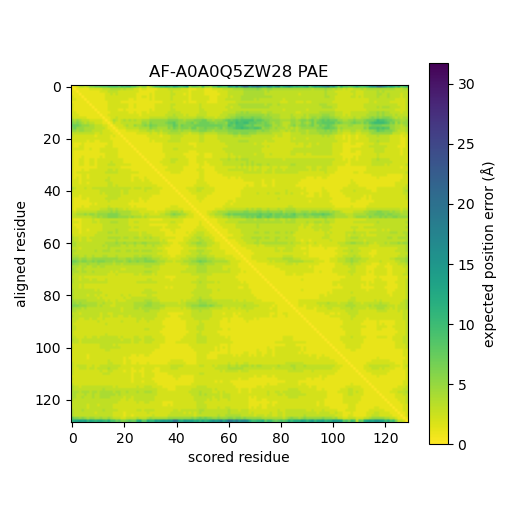HR A 1 124 ? -11.000 1.725 -1.967 1.00 98.44 124 THR A CA 1
ATOM 1012 C C . THR A 1 124 ? -10.641 3.196 -2.134 1.00 98.44 124 THR A C 1
ATOM 1014 O O . THR A 1 124 ? -11.461 4.071 -1.846 1.00 98.44 124 THR A O 1
ATOM 1017 N N . GLU A 1 125 ? -9.420 3.471 -2.582 1.00 97.50 125 GLU A N 1
ATOM 1018 C CA . GLU A 1 125 ? -8.939 4.806 -2.927 1.00 97.50 125 GLU A CA 1
ATOM 1019 C C . GLU A 1 125 ? -8.557 4.881 -4.403 1.00 97.50 125 GLU A C 1
ATOM 1021 O O . GLU A 1 125 ? -7.931 3.972 -4.952 1.00 97.50 125 GLU A O 1
ATOM 1026 N N . GLU A 1 126 ? -8.895 6.004 -5.029 1.00 97.19 126 GLU A N 1
ATOM 1027 C CA . GLU A 1 126 ? -8.349 6.378 -6.328 1.00 97.19 126 GLU A CA 1
ATOM 1028 C C . GLU A 1 126 ? -6.987 7.043 -6.132 1.00 97.19 126 GLU A C 1
ATOM 1030 O O . GLU A 1 126 ? -6.814 7.935 -5.296 1.00 97.19 126 GLU A O 1
ATOM 1035 N N . ILE A 1 127 ? -6.012 6.616 -6.924 1.00 94.75 127 ILE A N 1
ATOM 1036 C CA . ILE A 1 127 ? -4.677 7.193 -6.964 1.00 94.75 127 ILE A CA 1
ATOM 1037 C C . ILE A 1 127 ? -4.716 8.338 -7.986 1.00 94.75 127 ILE A C 1
ATOM 1039 O O . ILE A 1 127 ? -5.025 8.095 -9.157 1.00 94.75 127 ILE A O 1
ATOM 1043 N N . PRO A 1 128 ? -4.403 9.586 -7.584 1.00 91.19 128 PRO A N 1
ATOM 1044 C CA . PRO A 1 128 ? -4.303 10.698 -8.524 1.00 91.19 128 PRO A CA 1
ATOM 1045 C C . PRO A 1 128 ? -3.340 10.368 -9.669 1.00 91.19 128 PRO A C 1
ATOM 1047 O O . PRO A 1 128 ? -2.273 9.803 -9.422 1.00 91.19 128 PRO A O 1
ATOM 1050 N N . HIS A 1 129 ? -3.701 10.729 -10.899 1.00 76.62 129 HIS A N 1
ATOM 1051 C CA . HIS A 1 129 ? -2.907 10.457 -12.096 1.00 76.62 129 HIS A CA 1
ATOM 1052 C C . HIS A 1 129 ? -2.737 11.687 -12.983 1.00 76.62 129 HIS A C 1
ATOM 1054 O O . HIS A 1 129 ? -3.663 12.528 -13.017 1.00 76.62 129 HIS A O 1
#

pLDDT: mean 96.56, std 3.38, range [76.62, 98.81]

Mean predicted aligned error: 2.44 Å

Solvent-accessible surface area (backbone atoms only — not comparable to full-atom values): 6914 Å² total; per-residue (Å²): 135,70,53,62,68,61,48,51,56,50,57,68,71,52,87,38,46,79,40,46,47,59,43,52,54,53,44,39,71,56,44,44,42,34,36,41,36,33,42,40,26,58,27,33,45,38,34,38,68,93,84,37,70,53,65,51,67,66,76,54,76,79,50,76,56,36,91,60,68,36,54,74,60,36,57,52,52,52,56,38,29,43,72,52,72,44,56,73,67,55,48,36,48,49,32,13,69,24,11,30,39,31,37,40,36,36,61,83,79,32,33,41,36,32,22,29,86,86,68,46,81,64,48,79,42,78,50,72,128

Foldseek 3Di:
DDDPVQLVVLVVPDPALLCVLVSLVSVVVVFWFKKKAFLQQRKIWTAGPPRDIDIDDGPDHGDAADQAADLVQLVVVVVCRRVVNDDPNVNSNSCRPRQFGMWMAGSVQQKIFTAGPVGDTSDIDHHDD

Sequence (129 aa):
MFTVAQIEEAHSKLKSGADFPKYIHEIKGFGVKNFITWVKDSHTDYFGKNDFQTKSQPKYDDLEINETVNADHFKKQLKIHQKGGTDYMQFCRDCAENGVEKWIVDLDQFTCIYFDKAGNEVLTEEIPH